Protein AF-A0A545AQ87-F1 (afdb_monomer)

Secondary structure (DSSP, 8-state):
------------------------EE-GGG-TT-TTHHHHTTPEESSTT--EEE-HHHHHHHHHHHHHHTTT-TT------

pLDDT: mean 79.89, std 15.97, range [43.56, 96.0]

Sequence (81 aa):
MAATILAGLALASLTACGTQDDRKYDISPIFPLSPNKCEKYDGKSDGPGGACWVTKSECEKAASDWRKAMQDSPDAIRFTC

Organism: NCBI:txid2593070

Nearest PDB structures (foldseek):
  7ml3-assembly1_5  TM=5.275E-01  e=3.687E+00  Saccharomyces cerevisiae
  5i41-assembly1_B  TM=3.375E-01  e=2.001E+00  Bacillus subtilis subsp. subtilis str. 168
  7zs9-assembly1_5  TM=4.675E-01  e=4.223E+00  Saccharomyces cerevisiae
  6trs-assembly2_D  TM=4.778E-01  e=6.792E+00  Thermochaetoides thermophila DSM 1495
  5oqj-assembly1_5  TM=4.247E-01  e=6.792E+00  Saccharomyces cerevisiae S288C

Solvent-accessible surface area (backbone atoms only — not comparable to full-atom values): 5319 Å² total; per-residue (Å²): 132,90,86,82,83,85,81,90,82,88,89,75,86,74,73,77,81,67,77,79,74,72,46,78,39,69,53,27,85,85,36,71,87,47,87,58,51,22,74,77,40,80,27,50,64,76,50,94,83,40,52,19,29,10,34,64,70,40,37,49,51,51,46,50,53,48,48,64,77,34,69,87,44,92,81,53,78,91,72,88,118

Radius of gyration: 22.61 Å; Cα contacts (8 Å, |Δi|>4): 84; chains: 1; bounding box: 36×18×83 Å

Structure (mmCIF, N/CA/C/O backbone):
data_AF-A0A545AQ87-F1
#
_entry.id   AF-A0A545AQ87-F1
#
loop_
_atom_site.group_PDB
_atom_site.id
_atom_site.type_symbol
_atom_site.label_atom_id
_atom_site.label_alt_id
_atom_site.label_comp_id
_atom_site.label_asym_id
_atom_site.label_entity_id
_atom_site.label_seq_id
_atom_site.pdbx_PDB_ins_code
_atom_site.Cartn_x
_atom_site.Cartn_y
_atom_site.Cartn_z
_atom_site.occupancy
_atom_site.B_iso_or_equiv
_atom_site.auth_seq_id
_atom_site.auth_comp_id
_atom_site.auth_asym_id
_atom_site.auth_atom_id
_atom_site.pdbx_PDB_mode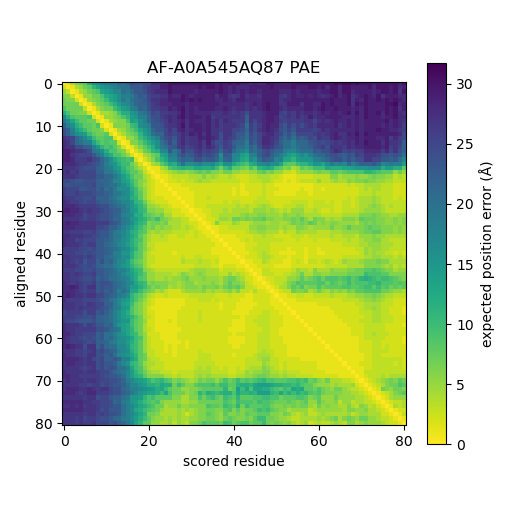l_num
ATOM 1 N N . MET A 1 1 ? 24.546 -4.065 64.068 1.00 44.97 1 MET A N 1
ATOM 2 C CA . MET A 1 1 ? 24.852 -3.242 62.880 1.00 44.97 1 MET A CA 1
ATOM 3 C C . MET A 1 1 ? 24.076 -3.817 61.711 1.00 44.97 1 MET A C 1
ATOM 5 O O . MET A 1 1 ? 24.142 -5.028 61.556 1.00 44.97 1 MET A O 1
ATOM 9 N N . ALA A 1 2 ? 23.406 -2.945 60.944 1.00 43.56 2 ALA A N 1
ATOM 10 C CA . ALA A 1 2 ? 22.651 -3.210 59.706 1.00 43.56 2 ALA A CA 1
ATOM 11 C C . ALA A 1 2 ? 21.433 -4.150 59.873 1.00 43.56 2 ALA A C 1
ATOM 13 O O . ALA A 1 2 ? 21.445 -5.037 60.711 1.00 43.56 2 ALA A O 1
ATOM 14 N N . ALA A 1 3 ? 20.315 -4.023 59.167 1.00 46.62 3 ALA A N 1
ATOM 15 C CA . ALA A 1 3 ? 19.894 -3.241 58.005 1.00 46.62 3 ALA A CA 1
ATOM 16 C C . ALA A 1 3 ? 18.351 -3.053 58.162 1.00 46.62 3 ALA A C 1
ATOM 18 O O . ALA A 1 3 ? 17.756 -3.676 59.034 1.00 46.62 3 ALA A O 1
ATOM 19 N N . THR A 1 4 ? 17.599 -2.204 57.468 1.00 58.09 4 THR A N 1
ATOM 20 C CA . THR A 1 4 ? 17.593 -1.901 56.037 1.00 58.09 4 THR A CA 1
ATOM 21 C C . THR A 1 4 ? 16.749 -0.642 55.830 1.00 58.09 4 THR A C 1
ATOM 23 O O . THR A 1 4 ? 15.761 -0.405 56.523 1.00 58.09 4 THR A O 1
ATOM 26 N N . ILE A 1 5 ? 17.186 0.167 54.876 1.00 55.75 5 ILE A N 1
ATOM 27 C CA . ILE A 1 5 ? 16.695 1.493 54.519 1.00 55.75 5 ILE A CA 1
ATOM 28 C C . ILE A 1 5 ? 15.529 1.394 53.518 1.00 55.75 5 ILE A C 1
ATOM 30 O O . ILE A 1 5 ? 15.583 0.601 52.588 1.00 55.75 5 ILE A O 1
ATOM 34 N N . LEU A 1 6 ? 14.515 2.226 53.780 1.00 54.38 6 LEU A N 1
ATOM 35 C CA . LEU A 1 6 ? 13.611 2.999 52.909 1.00 54.38 6 LEU A CA 1
ATOM 36 C C . LEU A 1 6 ? 13.288 2.566 51.461 1.00 54.38 6 LEU A C 1
ATOM 38 O O . LEU A 1 6 ? 14.144 2.229 50.656 1.00 54.38 6 LEU A O 1
ATOM 42 N N . ALA A 1 7 ? 12.043 2.933 51.134 1.00 53.03 7 ALA A N 1
ATOM 43 C CA . ALA A 1 7 ? 11.590 3.576 49.896 1.00 53.03 7 ALA A CA 1
ATOM 44 C C . ALA A 1 7 ? 10.946 2.691 48.819 1.00 53.03 7 ALA A C 1
ATOM 46 O O . ALA A 1 7 ? 11.600 2.038 48.017 1.00 53.03 7 ALA A O 1
ATOM 47 N N . GLY A 1 8 ? 9.619 2.843 48.743 1.00 53.56 8 GLY A N 1
ATOM 48 C CA . GLY A 1 8 ? 8.982 3.380 47.541 1.00 53.56 8 GLY A CA 1
ATOM 49 C C . GLY A 1 8 ? 8.910 2.433 46.355 1.00 53.56 8 GLY A C 1
ATOM 50 O O . GLY A 1 8 ? 9.692 2.545 45.418 1.00 53.56 8 GLY A O 1
ATOM 51 N N . LEU A 1 9 ? 7.896 1.572 46.347 1.00 57.78 9 LEU A N 1
ATOM 52 C CA . LEU A 1 9 ? 7.499 0.841 45.153 1.00 57.78 9 LEU A CA 1
ATOM 53 C C . LEU A 1 9 ? 6.056 1.168 44.784 1.00 57.78 9 LEU A C 1
ATOM 55 O O . LEU A 1 9 ? 5.161 1.146 45.623 1.00 57.78 9 LEU A O 1
ATOM 59 N N . ALA A 1 10 ? 5.893 1.381 43.480 1.00 55.41 10 ALA A N 1
ATOM 60 C CA . ALA A 1 10 ? 4.664 1.293 42.707 1.00 55.41 10 ALA A CA 1
ATOM 61 C C . ALA A 1 10 ? 3.698 2.483 42.784 1.00 55.41 10 ALA A C 1
ATOM 63 O O . ALA A 1 10 ? 2.664 2.418 43.433 1.00 55.41 10 ALA A O 1
ATOM 64 N N . LEU A 1 11 ? 3.969 3.515 41.979 1.00 54.81 11 LEU A N 1
ATOM 65 C CA . LEU A 1 11 ? 2.917 4.285 41.306 1.00 54.81 11 LEU A CA 1
ATOM 66 C C . LEU A 1 11 ? 3.461 4.881 40.006 1.00 54.81 11 LEU A C 1
ATOM 68 O O . LEU A 1 11 ? 3.976 5.991 39.980 1.00 54.81 11 LEU A O 1
ATOM 72 N N . ALA A 1 12 ? 3.344 4.105 38.932 1.00 51.75 12 ALA A N 1
ATOM 73 C CA . ALA A 1 12 ? 3.165 4.609 37.574 1.00 51.75 12 ALA A CA 1
ATOM 74 C C . ALA A 1 12 ? 2.798 3.425 36.673 1.00 51.75 12 ALA A C 1
ATOM 76 O O . ALA A 1 12 ? 3.591 2.965 35.854 1.00 51.75 12 ALA A O 1
ATOM 77 N N . SER A 1 13 ? 1.573 2.913 36.814 1.00 56.81 13 SER A N 1
ATOM 78 C CA . SER A 1 13 ? 0.898 2.323 35.662 1.00 56.81 13 SER A CA 1
ATOM 79 C C . SER A 1 13 ? 0.669 3.468 34.678 1.00 56.81 13 SER A C 1
ATOM 81 O O . SER A 1 13 ? -0.366 4.131 34.715 1.00 56.81 13 SER A O 1
ATOM 83 N N . LEU A 1 14 ? 1.686 3.767 33.867 1.00 57.75 14 LEU A N 1
ATOM 84 C CA . LEU A 1 14 ? 1.534 4.580 32.673 1.00 57.75 14 LEU A CA 1
ATOM 85 C C . LEU A 1 14 ? 0.584 3.800 31.783 1.00 57.75 14 LEU A C 1
ATOM 87 O O . LEU A 1 14 ? 0.967 2.857 31.094 1.00 57.75 14 LEU A O 1
ATOM 91 N N . THR A 1 15 ? -0.686 4.158 31.914 1.00 57.28 15 THR A N 1
ATOM 92 C CA . THR A 1 15 ? -1.764 3.824 31.011 1.00 57.28 15 THR A CA 1
ATOM 93 C C . THR A 1 15 ? -1.198 3.987 29.615 1.00 57.28 15 THR A C 1
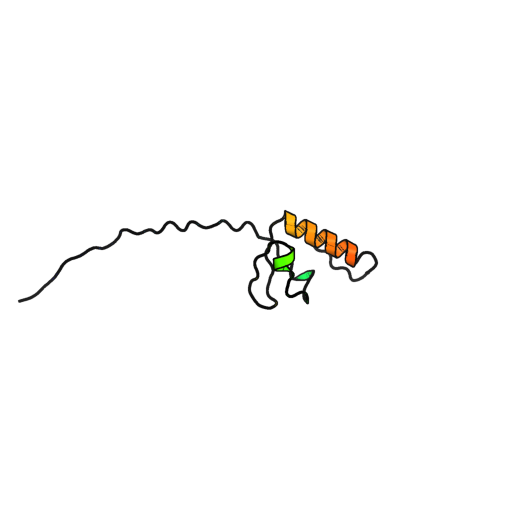ATOM 95 O O . THR A 1 15 ? -0.892 5.098 29.183 1.00 57.28 15 THR A O 1
ATOM 98 N N . ALA A 1 16 ? -0.975 2.860 28.945 1.00 51.06 16 ALA A N 1
ATOM 99 C CA . ALA A 1 16 ? -0.730 2.848 27.528 1.00 51.06 16 ALA A CA 1
ATOM 100 C C . ALA A 1 16 ? -1.958 3.515 26.901 1.00 51.06 16 ALA A C 1
ATOM 102 O O . ALA A 1 16 ? -2.998 2.880 26.733 1.00 51.06 16 ALA A O 1
ATOM 103 N N . CYS A 1 17 ? -1.859 4.811 26.599 1.00 52.03 17 CYS A N 1
ATOM 104 C CA . CYS A 1 17 ? -2.683 5.450 25.588 1.00 52.03 17 CYS A CA 1
ATOM 105 C C . CYS A 1 17 ? -2.295 4.785 24.269 1.00 52.03 17 CYS A C 1
ATOM 107 O O . CYS A 1 17 ? -1.508 5.311 23.488 1.00 52.03 17 CYS A O 1
ATOM 109 N N . GLY A 1 18 ? -2.775 3.556 24.082 1.00 50.69 18 GLY A N 1
ATOM 110 C CA . GLY A 1 18 ? -2.730 2.864 22.819 1.00 50.69 18 GLY A CA 1
ATOM 111 C C . GLY A 1 18 ? -3.581 3.686 21.878 1.00 50.69 18 GLY A C 1
ATOM 112 O O . GLY A 1 18 ? -4.807 3.635 21.938 1.00 50.69 18 GLY A O 1
ATOM 113 N N . THR A 1 19 ? -2.937 4.473 21.027 1.00 58.72 19 THR A N 1
ATOM 114 C CA . THR A 1 19 ? -3.542 4.866 19.765 1.00 58.72 19 THR A CA 1
ATOM 115 C C . THR A 1 19 ? -3.916 3.555 19.087 1.00 58.72 19 THR A C 1
ATOM 117 O O . THR A 1 19 ? -3.027 2.811 18.668 1.00 58.72 19 THR A O 1
ATOM 120 N N . GLN A 1 20 ? -5.204 3.203 19.102 1.00 61.81 20 GLN A N 1
ATOM 121 C CA . GLN A 1 20 ? -5.715 2.094 18.309 1.00 61.81 20 GLN A CA 1
ATOM 122 C C . GLN A 1 20 ? -5.508 2.493 16.857 1.00 61.81 20 GLN A C 1
ATOM 124 O O . GLN A 1 20 ? -6.300 3.230 16.284 1.00 61.81 20 GLN A O 1
ATOM 129 N N . ASP A 1 21 ? -4.370 2.077 16.318 1.00 77.62 21 ASP A N 1
ATOM 130 C CA . ASP A 1 21 ? -4.071 2.185 14.909 1.00 77.62 21 ASP A CA 1
ATOM 131 C C . ASP A 1 21 ? -5.068 1.262 14.185 1.00 77.62 21 ASP A C 1
ATOM 133 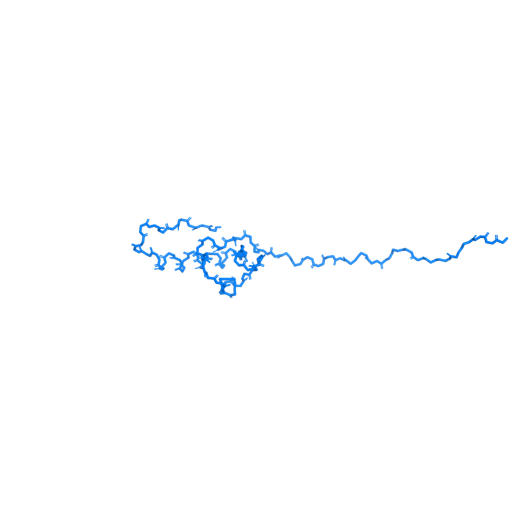O O . ASP A 1 21 ? -5.051 0.039 14.355 1.00 77.62 21 ASP A O 1
ATOM 137 N N . ASP A 1 22 ? -6.032 1.856 13.482 1.00 87.88 22 ASP A N 1
ATOM 138 C CA . ASP A 1 22 ? -7.069 1.150 12.729 1.00 87.88 22 ASP A CA 1
ATOM 139 C C . ASP A 1 22 ? -6.563 0.676 11.359 1.00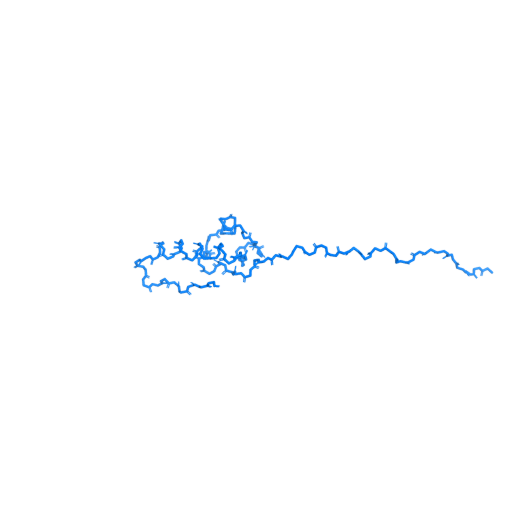 87.88 22 ASP A C 1
ATOM 141 O O . ASP A 1 22 ? -7.306 0.041 10.601 1.00 87.88 22 ASP A O 1
ATOM 145 N N . ARG A 1 23 ? -5.284 0.929 11.054 1.00 92.50 23 ARG A N 1
ATOM 146 C CA . ARG A 1 23 ? -4.628 0.469 9.839 1.00 92.50 23 ARG A CA 1
ATOM 147 C C . ARG A 1 23 ? -4.397 -1.037 9.920 1.00 92.50 23 ARG A C 1
ATOM 149 O O . ARG A 1 23 ? -3.568 -1.529 10.680 1.00 92.50 23 ARG A O 1
ATOM 156 N N . LYS A 1 24 ? -5.168 -1.782 9.132 1.00 93.06 24 LYS A N 1
ATOM 157 C CA . LYS A 1 24 ? -5.185 -3.258 9.127 1.00 93.06 24 LYS A CA 1
ATOM 158 C C . LYS A 1 24 ? -4.976 -3.858 7.742 1.00 93.06 24 LYS A C 1
ATOM 160 O O . LYS A 1 24 ? -4.932 -5.077 7.606 1.00 93.06 24 LYS A O 1
ATOM 165 N N . TYR A 1 25 ? -4.865 -3.012 6.724 1.00 94.06 25 TYR A N 1
ATOM 166 C CA . TYR A 1 25 ? -4.786 -3.428 5.333 1.00 94.06 25 TYR A CA 1
ATOM 167 C C . TYR A 1 25 ? -3.399 -3.160 4.780 1.00 94.06 25 TYR A C 1
ATOM 169 O O . TYR A 1 25 ? -2.949 -2.019 4.813 1.00 94.06 25 TYR A O 1
ATOM 177 N N . ASP A 1 26 ? -2.737 -4.192 4.264 1.00 93.69 26 ASP A N 1
ATOM 178 C CA . ASP A 1 26 ? -1.438 -4.041 3.615 1.00 93.69 26 ASP A CA 1
ATOM 179 C C . A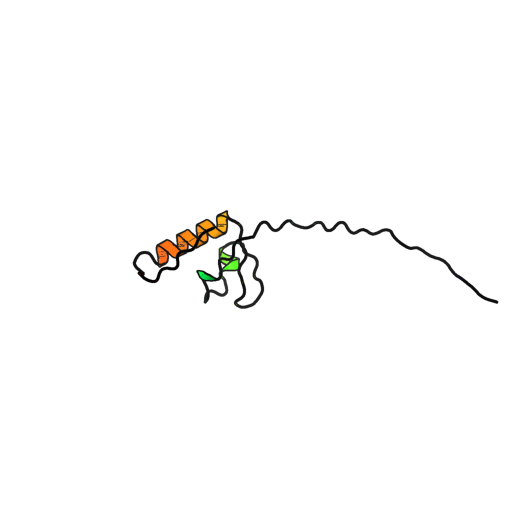SP A 1 26 ? -1.606 -3.739 2.122 1.00 93.69 26 ASP A C 1
ATOM 181 O O . ASP A 1 26 ? -2.080 -4.580 1.360 1.00 93.69 26 ASP A O 1
ATOM 185 N N . ILE A 1 27 ? -1.185 -2.549 1.694 1.00 94.31 27 ILE A N 1
ATOM 186 C CA . ILE A 1 27 ? -1.170 -2.147 0.276 1.00 94.31 27 ILE A CA 1
ATOM 187 C C . ILE A 1 27 ? 0.189 -2.376 -0.400 1.00 94.31 27 ILE A C 1
ATOM 189 O O . ILE A 1 27 ? 0.377 -1.999 -1.557 1.00 94.31 27 ILE A O 1
ATOM 193 N N . SER A 1 28 ? 1.162 -2.979 0.285 1.00 91.94 28 SER A N 1
ATOM 194 C CA . SER A 1 28 ? 2.463 -3.303 -0.305 1.00 91.94 28 SER A CA 1
ATOM 195 C C . SER A 1 28 ? 2.387 -4.156 -1.584 1.00 91.94 28 SER A C 1
ATOM 197 O O . SER A 1 28 ? 3.156 -3.851 -2.502 1.00 91.94 28 SER A O 1
ATOM 199 N N . PRO A 1 29 ? 1.444 -5.115 -1.747 1.00 89.75 29 PRO A N 1
ATOM 200 C CA . PRO A 1 29 ? 1.410 -5.967 -2.938 1.00 89.75 29 PRO A CA 1
ATOM 201 C C . PRO A 1 29 ? 1.070 -5.225 -4.237 1.00 89.75 29 PRO A C 1
ATOM 203 O O . PRO A 1 29 ? 1.532 -5.627 -5.300 1.00 89.75 29 PRO A O 1
ATOM 206 N N . ILE A 1 30 ? 0.287 -4.141 -4.169 1.00 89.12 30 ILE A N 1
ATOM 207 C CA . ILE A 1 30 ? -0.070 -3.324 -5.347 1.00 89.12 30 ILE A CA 1
ATOM 208 C C . ILE A 1 30 ? 0.998 -2.275 -5.683 1.00 89.12 30 ILE A C 1
ATOM 210 O O . ILE A 1 30 ? 1.016 -1.753 -6.794 1.00 89.12 30 ILE A O 1
ATOM 214 N N . PHE A 1 31 ? 1.926 -1.982 -4.765 1.00 87.38 31 PHE A N 1
ATOM 215 C CA . PHE A 1 31 ? 3.003 -1.007 -4.978 1.00 87.38 31 PHE A CA 1
ATOM 216 C C . PHE A 1 31 ? 4.371 -1.524 -4.484 1.00 87.38 31 PHE A C 1
ATOM 218 O O . PHE A 1 31 ? 5.023 -0.880 -3.648 1.00 87.38 31 PHE A O 1
ATOM 225 N N . PRO A 1 32 ? 4.854 -2.677 -4.988 1.00 80.81 32 PRO A N 1
ATOM 226 C CA . PRO A 1 32 ? 6.045 -3.335 -4.446 1.00 80.81 32 PRO A CA 1
ATOM 227 C C . PRO A 1 32 ? 7.307 -2.479 -4.604 1.00 80.81 32 PRO A C 1
ATOM 229 O O . PRO A 1 32 ? 8.152 -2.445 -3.714 1.00 80.81 32 PRO A O 1
ATOM 232 N N . LEU A 1 33 ? 7.395 -1.720 -5.699 1.00 81.00 33 LEU A N 1
ATOM 233 C CA . LEU A 1 33 ? 8.547 -0.878 -6.029 1.00 81.00 33 LEU A CA 1
ATOM 234 C C . LEU A 1 33 ? 8.361 0.597 -5.656 1.00 81.00 33 LEU A C 1
ATOM 236 O O . LEU A 1 33 ? 9.266 1.392 -5.890 1.00 81.00 33 LEU A O 1
ATOM 240 N N . SER A 1 34 ? 7.213 0.992 -5.096 1.00 84.69 34 SER A N 1
ATOM 241 C CA . SER A 1 34 ? 6.988 2.382 -4.690 1.00 84.69 34 SER A CA 1
ATOM 242 C C . SER A 1 34 ? 7.470 2.582 -3.249 1.00 84.69 34 SER A C 1
ATOM 244 O O . SER A 1 34 ? 6.845 2.055 -2.319 1.00 84.69 34 SER A O 1
ATOM 246 N N . PRO A 1 35 ? 8.567 3.329 -3.023 1.00 81.31 35 PRO A N 1
ATOM 247 C CA . PRO A 1 35 ? 9.081 3.575 -1.675 1.00 81.31 35 PRO A CA 1
ATOM 248 C C . PRO A 1 35 ? 8.169 4.510 -0.869 1.00 81.31 35 PRO A C 1
ATOM 250 O O . PRO A 1 35 ? 8.081 4.382 0.345 1.00 81.31 35 PRO A O 1
ATOM 253 N N . ASN A 1 36 ? 7.426 5.386 -1.546 1.00 87.81 36 ASN A N 1
ATOM 254 C CA . ASN A 1 36 ? 6.520 6.377 -0.959 1.00 87.81 36 ASN A CA 1
ATOM 255 C C . ASN A 1 36 ? 5.055 5.906 -0.877 1.00 87.81 36 ASN A C 1
ATOM 257 O O . ASN A 1 36 ? 4.150 6.721 -0.691 1.00 87.81 36 ASN A O 1
ATOM 261 N N . LYS A 1 37 ? 4.788 4.598 -1.034 1.00 89.00 37 LYS A N 1
ATOM 262 C CA . LYS A 1 37 ? 3.416 4.061 -0.998 1.00 89.00 37 LYS A CA 1
ATOM 263 C C . LYS A 1 37 ? 2.679 4.431 0.291 1.00 89.00 37 LYS A C 1
ATOM 265 O O . LYS A 1 37 ? 1.527 4.827 0.223 1.00 89.00 37 LYS A O 1
ATOM 270 N N . CYS A 1 38 ? 3.340 4.372 1.446 1.00 92.31 38 CYS A N 1
ATOM 271 C CA . CYS A 1 38 ? 2.682 4.662 2.718 1.00 92.31 38 CYS A CA 1
ATOM 272 C C . CYS A 1 38 ? 2.378 6.139 2.892 1.00 92.31 38 CYS A C 1
ATOM 274 O O . CYS A 1 38 ? 1.269 6.481 3.275 1.00 92.31 38 CYS A O 1
ATOM 276 N N . GLU A 1 39 ? 3.303 7.015 2.514 1.00 92.25 39 GLU A N 1
ATOM 277 C CA . GLU A 1 39 ? 3.078 8.461 2.571 1.00 92.25 39 GLU A CA 1
ATOM 278 C C . GLU A 1 39 ? 1.905 8.885 1.676 1.00 92.25 39 GLU A C 1
ATOM 280 O O . GLU A 1 39 ? 1.113 9.742 2.059 1.00 92.25 39 GLU A O 1
ATOM 285 N N . LYS A 1 40 ? 1.737 8.244 0.509 1.00 93.69 40 LYS A N 1
ATOM 286 C CA . LYS A 1 40 ? 0.626 8.536 -0.411 1.00 93.69 40 LYS A CA 1
ATOM 287 C C . LYS A 1 40 ? -0.757 8.226 0.187 1.00 93.69 40 LYS A C 1
ATOM 289 O O . LYS A 1 40 ? -1.728 8.898 -0.168 1.00 93.69 40 LYS A O 1
ATOM 294 N N . TYR A 1 41 ? -0.853 7.209 1.040 1.00 94.25 41 TYR A N 1
ATOM 295 C CA . TYR A 1 41 ? -2.120 6.658 1.541 1.00 94.25 41 TYR A CA 1
ATOM 296 C C . TYR A 1 41 ? -2.227 6.712 3.072 1.00 94.25 41 TYR A C 1
ATOM 298 O O . TYR A 1 41 ? -2.852 5.842 3.672 1.00 94.25 41 TYR A O 1
ATOM 306 N N . ASP A 1 42 ? -1.574 7.694 3.705 1.00 93.25 42 ASP A N 1
ATOM 307 C CA . ASP A 1 42 ? -1.558 7.890 5.168 1.00 93.25 42 ASP A CA 1
ATOM 308 C C . ASP A 1 42 ? -1.288 6.594 5.969 1.00 93.25 42 ASP A C 1
ATOM 310 O O . ASP A 1 42 ? -1.895 6.273 6.999 1.00 93.25 42 ASP A O 1
ATOM 314 N N . GLY A 1 43 ? -0.382 5.791 5.418 1.00 91.50 43 GLY A N 1
ATOM 315 C CA . GLY A 1 43 ? -0.023 4.478 5.909 1.00 91.50 43 GLY A CA 1
ATOM 316 C C . GLY A 1 43 ? 1.153 4.497 6.866 1.00 91.50 43 G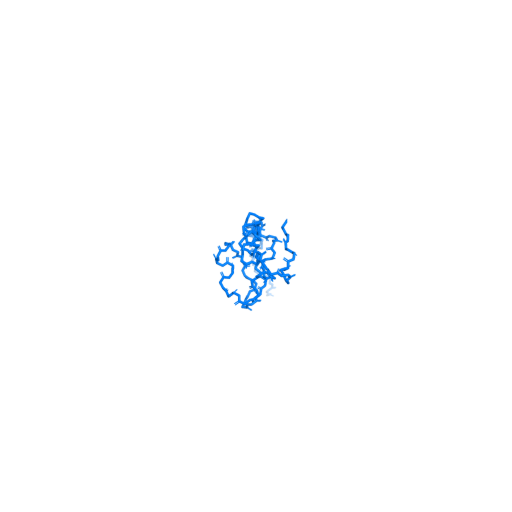LY A C 1
ATOM 317 O O . GLY A 1 43 ? 1.978 5.411 6.888 1.00 91.50 43 GLY A O 1
ATOM 318 N N . LYS A 1 44 ? 1.273 3.406 7.614 1.00 92.88 44 LYS A N 1
ATOM 319 C CA . LYS A 1 44 ? 2.418 3.111 8.466 1.00 92.88 44 LYS A CA 1
ATOM 320 C C . LYS A 1 44 ? 3.289 2.056 7.795 1.00 92.88 44 LYS A C 1
ATOM 322 O O . LYS A 1 44 ? 2.803 0.995 7.413 1.00 92.88 44 LYS A O 1
ATOM 327 N N . SER A 1 45 ? 4.571 2.370 7.647 1.00 90.19 45 SER A N 1
ATOM 328 C CA . SER A 1 45 ? 5.555 1.463 7.056 1.00 90.19 45 SER A CA 1
ATOM 329 C C . SER A 1 45 ? 6.212 0.592 8.126 1.00 90.19 45 SER A C 1
ATOM 331 O O . SER A 1 45 ? 6.632 1.113 9.161 1.00 90.19 45 SER A O 1
ATOM 333 N N . ASP A 1 46 ? 6.373 -0.700 7.839 1.00 87.81 46 ASP A N 1
ATOM 334 C CA . ASP A 1 46 ? 7.159 -1.636 8.662 1.00 87.81 46 ASP A CA 1
ATOM 335 C C . ASP A 1 46 ? 8.671 -1.588 8.365 1.00 87.81 46 ASP A C 1
ATOM 337 O O . ASP A 1 46 ? 9.451 -2.369 8.910 1.00 87.81 46 ASP A O 1
ATOM 341 N N . GLY A 1 47 ? 9.112 -0.669 7.501 1.00 81.94 47 GLY A N 1
ATOM 342 C CA . GLY A 1 47 ? 10.520 -0.452 7.168 1.00 81.94 47 GLY A CA 1
ATOM 343 C C . GLY A 1 47 ? 10.766 -0.281 5.666 1.00 81.94 47 GLY A C 1
ATOM 344 O O . GLY A 1 47 ? 9.828 -0.265 4.864 1.00 81.94 47 GLY A O 1
ATOM 345 N N . PRO A 1 48 ? 12.032 -0.135 5.240 1.00 74.94 48 PRO A N 1
ATOM 346 C CA . PRO A 1 48 ? 12.379 -0.000 3.828 1.00 74.94 48 PRO A CA 1
ATOM 347 C C . PRO A 1 48 ? 11.910 -1.220 3.022 1.00 74.94 48 PRO A C 1
ATOM 349 O O . PRO A 1 48 ? 12.353 -2.338 3.264 1.00 74.94 48 PRO A O 1
ATOM 352 N N . GLY A 1 49 ? 10.990 -1.007 2.076 1.00 74.00 49 GLY A N 1
ATOM 353 C CA . GLY A 1 49 ? 10.401 -2.087 1.272 1.00 74.00 49 GLY A CA 1
ATOM 354 C C . GLY A 1 49 ? 9.391 -2.974 2.013 1.00 74.00 49 GLY A C 1
ATOM 355 O O . GLY A 1 49 ? 8.911 -3.940 1.427 1.00 74.00 49 GLY A O 1
ATOM 356 N N . GLY A 1 50 ? 9.059 -2.649 3.265 1.00 85.94 50 GLY A N 1
ATOM 357 C CA . GLY A 1 50 ? 8.151 -3.427 4.101 1.00 85.94 50 GLY A CA 1
ATOM 358 C C . GLY A 1 50 ? 6.671 -3.272 3.748 1.00 85.94 50 GLY A C 1
ATOM 359 O O . GLY A 1 50 ? 6.285 -2.553 2.814 1.00 85.94 50 GLY A O 1
ATOM 360 N N . ALA A 1 51 ? 5.851 -3.960 4.548 1.00 90.94 51 ALA A N 1
ATOM 361 C CA . ALA A 1 51 ? 4.405 -3.827 4.529 1.00 90.94 51 ALA A CA 1
ATOM 362 C C . ALA A 1 51 ? 3.995 -2.371 4.765 1.00 90.94 51 ALA A C 1
ATOM 364 O O . ALA A 1 51 ? 4.697 -1.585 5.414 1.00 90.94 51 ALA A O 1
ATOM 365 N N . CYS A 1 52 ? 2.853 -2.020 4.195 1.00 94.31 52 CYS A N 1
ATOM 366 C CA . CYS A 1 52 ? 2.307 -0.688 4.260 1.00 94.31 52 CYS A CA 1
ATOM 367 C C . CYS A 1 52 ? 0.877 -0.748 4.763 1.00 94.31 52 CYS A C 1
ATOM 369 O O . CYS A 1 52 ? -0.057 -0.962 3.989 1.00 94.3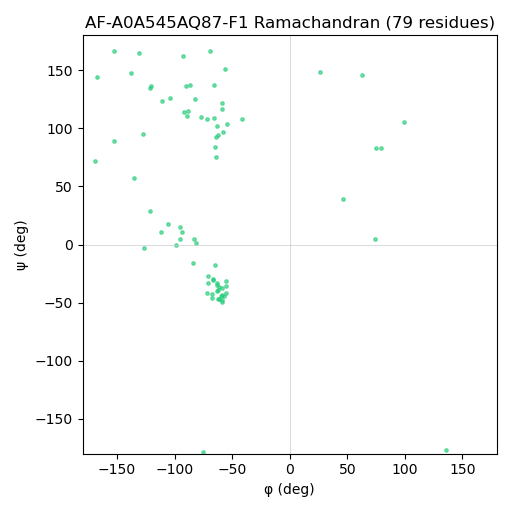1 52 CYS A O 1
ATOM 371 N N . TRP A 1 53 ? 0.727 -0.565 6.068 1.00 94.50 53 TRP A N 1
ATOM 372 C CA . TRP A 1 53 ? -0.552 -0.692 6.740 1.00 94.50 53 TRP A CA 1
ATOM 373 C C . TRP A 1 53 ? -1.341 0.596 6.596 1.00 94.50 53 TRP A C 1
ATOM 375 O O . TRP A 1 53 ? -0.861 1.662 6.974 1.00 94.50 53 TRP A O 1
ATOM 385 N N . VAL A 1 54 ? -2.562 0.498 6.084 1.00 95.50 54 VAL A N 1
ATOM 386 C CA . VAL A 1 54 ? -3.488 1.622 5.908 1.00 95.50 54 VAL A CA 1
ATOM 387 C C . VAL A 1 54 ? -4.875 1.288 6.457 1.00 95.50 54 VAL A C 1
ATOM 389 O O . VAL A 1 54 ? -5.208 0.126 6.726 1.00 95.50 54 VAL A O 1
ATOM 392 N N . THR A 1 55 ? -5.699 2.320 6.633 1.00 96.00 55 THR A N 1
ATOM 393 C CA . THR A 1 55 ? -7.119 2.175 6.985 1.00 96.00 55 THR A CA 1
ATOM 394 C C . THR A 1 55 ? -7.905 1.593 5.807 1.00 96.00 55 THR A C 1
ATOM 396 O O . THR A 1 55 ? -7.427 1.567 4.669 1.00 96.00 55 THR A O 1
ATOM 399 N N . LYS A 1 56 ? -9.144 1.141 6.047 1.00 94.56 56 LYS A N 1
ATOM 400 C CA . LYS A 1 56 ? -9.987 0.587 4.973 1.00 94.56 56 LYS A CA 1
ATOM 401 C C . LYS A 1 56 ? -10.200 1.580 3.825 1.00 94.56 56 LYS A C 1
ATOM 403 O O . LYS A 1 56 ? -10.071 1.209 2.664 1.00 94.56 56 LYS A O 1
ATOM 408 N N . SER A 1 57 ? -10.482 2.840 4.159 1.00 95.25 57 SER A N 1
ATOM 409 C CA . SER A 1 57 ? -10.724 3.909 3.181 1.00 95.25 57 SER A CA 1
ATOM 410 C C . SER A 1 57 ? -9.524 4.111 2.255 1.00 95.25 57 SER A C 1
ATOM 412 O O . SER A 1 57 ? -9.658 4.150 1.031 1.00 95.25 57 SER A O 1
ATOM 414 N N . GLU A 1 58 ? -8.326 4.190 2.833 1.00 96.00 58 GLU A N 1
ATOM 415 C CA . GLU A 1 58 ? -7.103 4.381 2.055 1.00 96.00 58 GLU A CA 1
ATOM 416 C C . GLU A 1 58 ? -6.737 3.130 1.248 1.00 96.00 58 GLU A C 1
ATOM 418 O O . GLU A 1 58 ? -6.283 3.247 0.110 1.00 96.00 58 GLU A O 1
ATOM 423 N N . CYS A 1 59 ? -7.031 1.935 1.764 1.00 95.25 59 CYS A N 1
ATOM 424 C CA . CYS A 1 59 ? -6.913 0.700 0.999 1.00 95.25 59 CYS A CA 1
ATOM 425 C C . CYS A 1 59 ? -7.844 0.692 -0.228 1.00 95.25 59 CYS A C 1
ATOM 427 O O . CYS A 1 59 ? -7.407 0.369 -1.334 1.00 95.25 59 CYS A O 1
ATOM 429 N N . GLU A 1 60 ? -9.119 1.068 -0.080 1.00 95.25 60 GLU A N 1
ATOM 430 C CA . GLU A 1 60 ? -10.090 1.080 -1.187 1.00 95.25 60 GLU A CA 1
ATOM 431 C C . GLU A 1 60 ? -9.681 2.070 -2.287 1.00 95.25 60 GLU A C 1
ATOM 433 O O . GLU A 1 60 ? -9.760 1.765 -3.485 1.00 95.25 60 GLU A O 1
ATOM 438 N N . LYS A 1 61 ? -9.173 3.236 -1.881 1.00 94.88 61 LYS A N 1
ATOM 439 C CA . LYS A 1 61 ? -8.584 4.238 -2.773 1.00 94.88 61 LYS A CA 1
ATOM 440 C C . LYS A 1 61 ? -7.350 3.693 -3.490 1.00 94.88 61 LYS A C 1
ATOM 442 O O . LYS A 1 61 ? -7.268 3.796 -4.713 1.00 94.88 61 LYS A O 1
ATOM 447 N N . ALA A 1 62 ? -6.439 3.051 -2.764 1.00 93.81 62 ALA A N 1
ATOM 448 C CA . ALA A 1 62 ? -5.252 2.411 -3.319 1.00 93.81 62 ALA A CA 1
ATOM 449 C C . ALA A 1 62 ? -5.606 1.324 -4.351 1.00 93.81 62 ALA A C 1
ATOM 451 O O . ALA A 1 62 ? -5.049 1.299 -5.451 1.00 93.81 62 ALA A O 1
ATOM 452 N N . ALA A 1 63 ? -6.603 0.492 -4.045 1.00 92.75 63 ALA A N 1
ATOM 453 C CA . ALA A 1 63 ? -7.138 -0.518 -4.952 1.00 92.75 63 ALA A CA 1
ATOM 454 C C . ALA A 1 63 ? -7.760 0.106 -6.212 1.00 92.75 63 ALA A C 1
ATOM 456 O O . ALA A 1 63 ? -7.627 -0.436 -7.309 1.00 92.75 63 ALA A O 1
ATOM 457 N N . SER A 1 64 ? -8.460 1.234 -6.075 1.00 92.00 64 SER A N 1
ATOM 458 C CA . SER A 1 64 ? -9.040 1.965 -7.205 1.00 92.00 64 SER A CA 1
ATOM 459 C C . SER A 1 64 ? -7.969 2.576 -8.109 1.00 92.00 64 SER A C 1
ATOM 461 O O . SER A 1 64 ? -8.062 2.445 -9.329 1.00 92.00 64 SER A O 1
ATOM 463 N N . ASP A 1 65 ? -6.958 3.229 -7.537 1.00 91.81 65 ASP A N 1
ATOM 464 C CA . ASP A 1 65 ? -5.829 3.794 -8.285 1.00 91.81 65 ASP A CA 1
ATOM 465 C C . ASP A 1 65 ? -5.078 2.703 -9.056 1.00 91.81 65 ASP A C 1
ATOM 467 O O . ASP A 1 65 ? -4.799 2.868 -10.244 1.00 91.81 65 ASP A O 1
ATOM 471 N N . TRP A 1 66 ? -4.825 1.558 -8.415 1.00 90.06 66 TRP A N 1
ATOM 472 C CA . TRP A 1 66 ? -4.230 0.389 -9.063 1.00 90.06 66 TRP A CA 1
ATOM 473 C C . TRP A 1 66 ? -5.072 -0.116 -10.237 1.00 90.06 66 TRP A C 1
ATOM 475 O O . TRP A 1 66 ? -4.555 -0.289 -11.337 1.00 90.06 66 TRP A O 1
ATOM 485 N N . ARG A 1 67 ? -6.383 -0.303 -10.035 1.00 88.88 67 ARG A N 1
ATOM 486 C CA . ARG A 1 67 ? -7.301 -0.766 -11.090 1.00 88.88 67 ARG A CA 1
ATOM 487 C C . ARG A 1 67 ? -7.322 0.164 -12.301 1.00 88.88 67 ARG A C 1
ATOM 489 O O . ARG A 1 67 ? -7.392 -0.324 -13.420 1.00 88.88 67 ARG A O 1
ATOM 496 N N . LYS A 1 68 ? -7.240 1.480 -12.088 1.00 89.88 68 LYS A N 1
ATOM 497 C CA . LYS A 1 68 ? -7.124 2.461 -13.180 1.00 89.88 68 LYS A CA 1
ATOM 498 C C . LYS A 1 68 ? -5.787 2.344 -13.909 1.00 89.88 68 LYS A C 1
ATOM 500 O O . LYS A 1 68 ? -5.759 2.394 -15.130 1.00 89.88 68 LYS A O 1
ATOM 505 N N . ALA A 1 69 ? -4.689 2.172 -13.174 1.00 88.06 69 ALA A N 1
ATOM 506 C CA . ALA A 1 69 ? -3.362 2.012 -13.770 1.00 88.06 69 ALA A CA 1
ATOM 507 C C . ALA A 1 69 ? -3.222 0.700 -14.563 1.00 88.06 69 ALA A C 1
ATOM 509 O O . ALA A 1 69 ? -2.482 0.649 -15.539 1.00 88.06 69 ALA A O 1
ATOM 510 N N . MET A 1 70 ? -3.945 -0.342 -14.151 1.00 88.25 70 M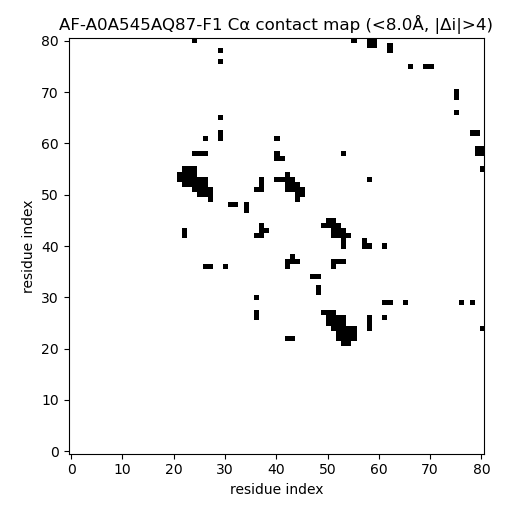ET A N 1
ATOM 511 C CA . MET A 1 70 ? -3.884 -1.687 -14.727 1.00 88.25 70 MET A CA 1
ATOM 512 C C . MET A 1 70 ? -5.090 -2.042 -15.599 1.00 88.25 70 MET A C 1
ATOM 514 O O . MET A 1 70 ? -5.327 -3.219 -15.851 1.00 88.25 70 MET A O 1
ATOM 518 N N . GLN A 1 71 ? -5.858 -1.050 -16.052 1.00 84.19 71 GLN A N 1
ATOM 519 C CA . GLN A 1 71 ? -7.161 -1.248 -16.693 1.00 84.19 71 GLN A CA 1
ATOM 520 C C . GLN A 1 71 ? -7.125 -2.199 -17.907 1.00 84.19 71 GLN A C 1
ATOM 522 O O . GLN A 1 71 ? -8.075 -2.952 -18.105 1.00 84.19 71 GLN A O 1
ATOM 527 N N . ASP A 1 72 ? -6.008 -2.227 -18.638 1.00 80.81 72 ASP A N 1
ATOM 528 C CA . ASP A 1 72 ? -5.789 -3.088 -19.809 1.00 80.81 72 ASP A CA 1
ATOM 529 C C . ASP A 1 72 ? -4.733 -4.185 -19.569 1.00 80.81 72 ASP A C 1
ATOM 531 O O . ASP A 1 72 ? -4.277 -4.839 -20.508 1.00 80.81 72 ASP A O 1
ATOM 535 N N . SER A 1 73 ? -4.310 -4.387 -18.317 1.00 83.38 73 SER A N 1
ATOM 536 C CA . SER A 1 73 ? -3.307 -5.392 -17.971 1.00 83.38 73 SER A CA 1
ATOM 537 C C . SER A 1 73 ? -3.981 -6.720 -17.613 1.00 83.38 73 SER A C 1
ATOM 539 O O . SER A 1 73 ? -4.653 -6.804 -16.580 1.00 83.38 73 SER A O 1
ATOM 541 N N . PRO A 1 74 ? -3.792 -7.791 -18.406 1.00 77.38 74 PRO A N 1
ATOM 542 C CA . PRO A 1 74 ? -4.302 -9.118 -18.057 1.00 77.38 74 PRO A CA 1
ATOM 543 C C . PRO A 1 74 ? -3.641 -9.691 -16.791 1.00 77.38 74 PRO A C 1
ATOM 545 O O . PRO A 1 74 ? -4.214 -10.576 -16.158 1.00 77.38 74 PRO A O 1
ATOM 548 N N . ASP A 1 75 ? -2.490 -9.144 -16.389 1.00 80.50 75 ASP A N 1
ATOM 549 C CA . ASP A 1 75 ? -1.722 -9.551 -15.207 1.00 80.50 75 ASP A CA 1
ATOM 550 C C . ASP A 1 75 ? -2.066 -8.723 -13.955 1.00 80.50 75 ASP A C 1
ATOM 552 O O . ASP A 1 75 ? -1.371 -8.781 -12.936 1.00 80.50 75 ASP A O 1
ATOM 556 N N . ALA A 1 76 ? -3.133 -7.917 -14.009 1.00 79.94 76 ALA A N 1
ATOM 557 C CA . ALA A 1 76 ? -3.572 -7.119 -12.875 1.00 79.94 76 ALA A CA 1
ATOM 558 C C . ALA A 1 76 ? -3.896 -8.012 -11.667 1.00 79.94 76 ALA A C 1
ATOM 560 O O . ALA A 1 76 ? -4.788 -8.865 -11.709 1.00 79.94 76 ALA A O 1
ATOM 561 N N . ILE A 1 77 ? -3.212 -7.775 -10.546 1.00 81.50 77 ILE A N 1
ATOM 562 C CA . ILE A 1 77 ? -3.504 -8.508 -9.316 1.00 81.50 77 ILE A CA 1
ATOM 563 C C . ILE A 1 77 ? -4.904 -8.162 -8.798 1.00 81.50 77 ILE A C 1
ATOM 565 O O . ILE A 1 77 ? -5.310 -6.995 -8.770 1.00 81.50 77 ILE A O 1
ATOM 569 N N . ARG A 1 78 ? -5.645 -9.186 -8.360 1.00 79.62 78 ARG A N 1
ATOM 570 C CA . ARG A 1 78 ? -6.899 -9.002 -7.623 1.00 79.62 78 ARG A CA 1
ATOM 571 C C . ARG A 1 78 ? -6.561 -8.628 -6.187 1.00 79.62 78 ARG A C 1
ATOM 573 O O . ARG A 1 78 ? -6.061 -9.456 -5.434 1.00 79.62 78 ARG A O 1
ATOM 580 N N . PHE A 1 79 ? -6.834 -7.380 -5.835 1.00 82.88 79 PHE A N 1
ATOM 581 C CA . PHE A 1 79 ? -6.556 -6.823 -4.518 1.00 82.88 79 PHE A CA 1
ATOM 582 C C . PHE A 1 79 ? -7.849 -6.322 -3.868 1.00 82.88 79 PHE A C 1
ATOM 584 O O . PHE A 1 79 ? -8.654 -5.654 -4.524 1.00 82.88 79 PHE A O 1
ATOM 591 N N . THR A 1 80 ? -8.047 -6.655 -2.592 1.00 81.06 80 THR A N 1
ATOM 592 C CA . THR A 1 80 ? -9.259 -6.339 -1.825 1.00 81.06 80 THR A CA 1
ATOM 593 C C 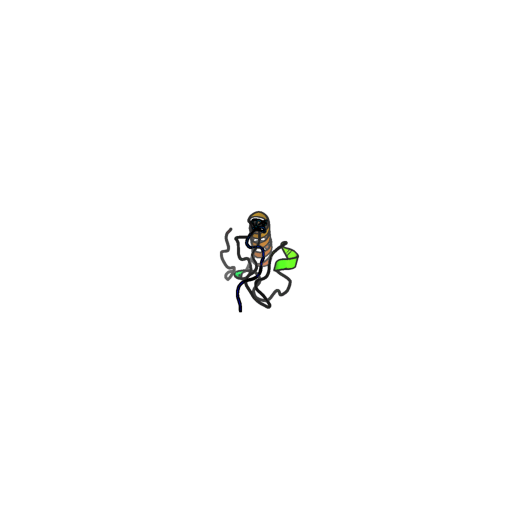. THR A 1 80 ? -8.928 -5.871 -0.416 1.00 81.06 80 THR A C 1
ATOM 595 O O . THR A 1 80 ? -7.993 -6.371 0.209 1.00 81.06 80 THR A O 1
ATOM 598 N N . CYS A 1 81 ? -9.781 -4.974 0.066 1.00 85.50 81 CYS A N 1
ATOM 599 C CA . CYS A 1 81 ? -9.915 -4.496 1.436 1.00 85.50 81 CYS A CA 1
ATOM 600 C C . CYS A 1 81 ? -11.284 -4.986 1.974 1.00 85.50 81 CYS A C 1
ATOM 602 O O . CYS A 1 81 ? -11.535 -4.898 3.194 1.00 85.50 81 CYS A O 1
#

Foldseek 3Di:
DDDDDDDDDDDDPPPPPPPPPQFDDWLCVLPQPDQCLQVVQVWDAPDRSGTTTHHQVSQVVSQVVSCVVCVPPPPRDDDHD

Mean predicted aligned error: 11.5 Å